Protein AF-A0A7S2DKT4-F1 (afdb_monomer)

Organism: NCBI:txid156173

Mean predicted aligned error: 14.86 Å

Solvent-accessible surface area (backbone atoms only — not comparable to full-atom values): 9077 Å² total; per-residue (Å²): 131,84,83,89,75,81,80,78,79,81,78,79,78,81,77,81,80,76,77,80,76,77,84,74,75,84,85,74,79,63,52,52,25,64,86,71,73,44,68,59,76,21,18,64,86,65,69,32,18,23,29,73,46,54,55,93,68,50,75,57,70,80,57,56,78,68,44,48,51,65,88,73,54,56,66,73,36,62,18,38,40,82,42,61,40,63,32,53,78,76,64,45,39,33,56,48,95,49,95,86,55,64,69,35,27,44,30,33,30,44,84,26,29,34,89,88,48,71,60,85,68,74,74,89,72,83,75,75,91,78,92,74,88,79,91,79,85,85,132

Secondary structure (DSSP, 8-state):
-PPPPPPPPPPPPPPPPPPPPPPPPP-PPPPBTGGGT---SB-GGGT-EEEEPPGGG---HHHHTTPPBTTTPPTT-EEE-SSGGG--SS---B--SSTTPPPB-EEEEESSBPTTS---------S------------

Radius of gyration: 28.49 Å; Cα contacts (8 Å, |Δi|>4): 201; chains: 1; bounding box: 55×73×97 Å

Sequence (139 aa):
MPPWSPPAPPRPPPFPHTPAAPPQPPVVPLPLCESKGISCAAGHSCGSCLEPVEGSRCPSESFIAVLPDCSTVAPGSLCEAGGECGTSTVLNNCGPLFAGGAYHDVYRRELCAPIGSSSATVPIAAIVAGSFGGLLAFV

Foldseek 3Di:
DDDDDDDDDDDDDDDPDDPDDPDDPPDDFFAECVVVVADQPFQVQLQWRWGWDALVRDDDPVVQVPFDEPSPDDAQDKHWYPCPRNFDPPPQNHPDPDPPDDGTGMIHIHRGGYVVSPRPPPDPPPPDDDDDDDDDDDD

pLDDT: mean 80.97, std 16.86, range [36.28, 97.19]

Structure (mmCIF, N/CA/C/O backbone):
data_AF-A0A7S2DKT4-F1
#
_entry.id   AF-A0A7S2DKT4-F1
#
loop_
_atom_site.group_PDB
_atom_site.id
_atom_site.type_symbol
_atom_site.label_atom_id
_atom_site.label_alt_id
_atom_site.label_comp_id
_atom_site.label_asym_id
_atom_site.label_entity_id
_atom_site.label_seq_id
_atom_site.pdbx_PDB_ins_code
_atom_site.Cartn_x
_atom_site.Cartn_y
_atom_site.Cartn_z
_atom_site.occupancy
_atom_site.B_iso_or_equiv
_atom_site.auth_seq_id
_atom_site.auth_comp_id
_atom_site.auth_asym_id
_atom_site.auth_atom_id
_atom_site.pdbx_PDB_model_num
ATOM 1 N N . MET A 1 1 ? 3.548 27.448 78.333 1.00 61.88 1 MET A N 1
ATOM 2 C CA . MET A 1 1 ? 3.024 28.142 77.138 1.00 61.88 1 MET A CA 1
ATOM 3 C C . MET A 1 1 ? 3.077 27.149 75.991 1.00 61.88 1 MET A C 1
ATOM 5 O O . MET A 1 1 ? 4.164 26.637 75.748 1.00 61.88 1 MET A O 1
ATOM 9 N N . PRO A 1 2 ? 1.947 26.767 75.379 1.00 74.12 2 PRO A N 1
ATOM 10 C CA . PRO A 1 2 ? 1.978 25.860 74.236 1.00 74.12 2 PRO A CA 1
ATOM 11 C C . PRO A 1 2 ? 2.690 26.526 73.040 1.00 74.12 2 PRO A C 1
ATOM 13 O O . PRO A 1 2 ? 2.583 27.746 72.887 1.00 74.12 2 PRO A O 1
ATOM 16 N N . PRO A 1 3 ? 3.435 25.761 72.220 1.00 80.88 3 PRO A N 1
ATOM 17 C CA . PRO A 1 3 ? 4.113 26.297 71.045 1.00 80.88 3 PRO A CA 1
ATOM 18 C C . PRO A 1 3 ? 3.092 26.775 70.007 1.00 80.88 3 PRO A C 1
ATOM 20 O O . PRO A 1 3 ? 2.101 26.097 69.730 1.00 80.88 3 PRO A O 1
ATOM 23 N N . TRP A 1 4 ? 3.333 27.956 69.436 1.00 79.00 4 TRP A N 1
ATOM 24 C CA . TRP A 1 4 ? 2.508 28.497 68.357 1.00 79.00 4 TRP A CA 1
ATOM 25 C C . TRP A 1 4 ? 2.618 27.604 67.117 1.00 79.00 4 TRP A C 1
ATOM 27 O O . TRP A 1 4 ? 3.721 27.273 66.684 1.00 79.00 4 TRP A O 1
ATOM 37 N N . SER A 1 5 ? 1.472 27.217 66.555 1.00 86.44 5 SER A N 1
ATOM 38 C CA . SER A 1 5 ? 1.400 26.513 65.274 1.00 86.44 5 SER A CA 1
ATOM 39 C C . SER A 1 5 ? 1.016 27.503 64.173 1.00 86.44 5 SER A C 1
ATOM 41 O O . SER A 1 5 ? 0.044 28.242 64.356 1.00 86.44 5 SER A O 1
ATOM 43 N N . PRO A 1 6 ? 1.741 27.535 63.042 1.00 85.69 6 PRO A N 1
ATOM 44 C CA . PRO A 1 6 ? 1.392 28.400 61.927 1.00 85.69 6 PRO A CA 1
ATOM 45 C C . PRO A 1 6 ? 0.049 28.011 61.292 1.00 85.69 6 PRO A C 1
ATOM 47 O O . PRO A 1 6 ? -0.341 26.840 61.328 1.00 85.69 6 PRO A O 1
ATOM 50 N N . PRO A 1 7 ? -0.662 28.980 60.689 1.00 85.94 7 PRO A N 1
ATOM 51 C CA . PRO A 1 7 ? -1.897 28.714 59.968 1.00 85.94 7 PRO A CA 1
ATOM 52 C C . PRO A 1 7 ? -1.641 27.829 58.744 1.00 85.94 7 PRO A C 1
ATOM 54 O O . PRO A 1 7 ? -0.617 27.950 58.069 1.00 85.94 7 PRO A O 1
ATOM 57 N N . ALA A 1 8 ? -2.596 26.945 58.450 1.00 88.31 8 ALA A N 1
ATOM 58 C CA . ALA A 1 8 ? -2.544 26.099 57.266 1.00 88.31 8 ALA A CA 1
ATOM 59 C C . ALA A 1 8 ? -2.540 26.952 55.979 1.00 88.31 8 ALA A C 1
ATOM 61 O O . ALA A 1 8 ? -3.223 27.981 55.926 1.00 88.31 8 ALA A O 1
ATOM 62 N N . PRO A 1 9 ? -1.807 26.534 54.931 1.00 88.19 9 PRO A N 1
ATOM 63 C CA . PRO A 1 9 ? -1.819 27.227 53.651 1.00 88.19 9 PRO A CA 1
ATOM 64 C C . PRO A 1 9 ? -3.216 27.191 53.005 1.00 88.19 9 PRO A C 1
ATOM 66 O O . PRO A 1 9 ? -3.997 26.266 53.259 1.00 88.19 9 PRO A O 1
ATOM 69 N N . PRO A 1 10 ? -3.541 28.175 52.147 1.00 88.50 10 PRO A N 1
ATOM 70 C CA . PRO A 1 10 ? -4.800 28.193 51.417 1.00 88.50 10 PRO A CA 1
ATOM 71 C C . PRO A 1 10 ? -4.928 26.961 50.516 1.00 88.50 1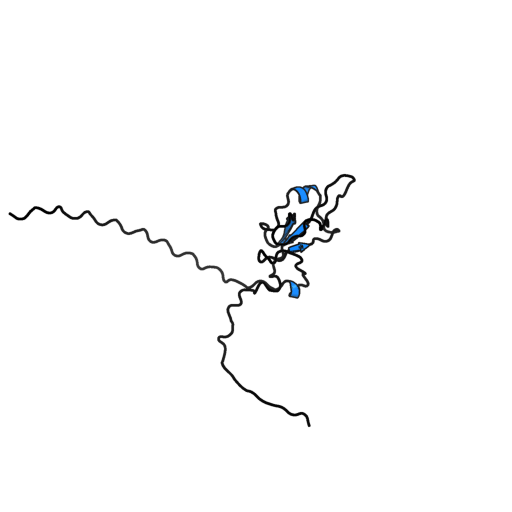0 PRO A C 1
ATOM 73 O O . PRO A 1 10 ? -3.956 26.482 49.929 1.00 88.50 10 PRO A O 1
ATOM 76 N N . ARG A 1 11 ? -6.156 26.447 50.404 1.00 89.25 11 ARG A N 1
ATOM 7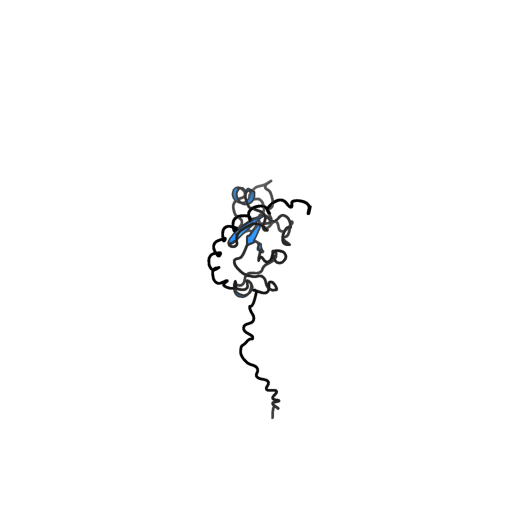7 C CA . ARG A 1 11 ? -6.466 25.313 49.530 1.00 89.25 11 ARG A CA 1
ATOM 78 C C . ARG A 1 11 ? -6.173 25.701 48.067 1.00 89.25 11 ARG A C 1
ATOM 80 O O . ARG A 1 11 ? -6.552 26.804 47.671 1.00 89.25 11 ARG A O 1
ATOM 87 N N . PRO A 1 12 ? -5.555 24.817 47.259 1.00 87.94 12 PRO A N 1
ATOM 88 C CA . PRO A 1 12 ? -5.416 25.037 45.824 1.00 87.94 12 PRO A CA 1
ATOM 89 C C . PRO A 1 12 ? -6.780 25.284 45.162 1.00 87.94 12 PRO A C 1
ATOM 91 O O . PRO A 1 12 ? -7.785 24.728 45.624 1.00 87.94 12 PRO A O 1
ATOM 94 N N . PRO A 1 13 ? -6.836 26.081 44.081 1.00 85.88 13 PRO A N 1
ATOM 95 C CA . PRO A 1 13 ? -8.059 26.236 43.309 1.00 85.88 13 PRO A CA 1
ATOM 96 C C . PRO A 1 13 ? -8.524 24.877 42.749 1.00 85.88 13 PRO A C 1
ATOM 98 O O . PRO A 1 13 ? -7.690 24.003 42.492 1.00 85.88 13 PRO A O 1
ATOM 101 N N . PRO A 1 14 ? -9.839 24.679 42.544 1.00 84.94 14 PRO A N 1
ATOM 102 C CA . PRO A 1 14 ? -10.349 23.499 41.856 1.00 84.94 14 PRO A CA 1
ATOM 103 C C . PRO A 1 14 ? -9.726 23.394 40.462 1.00 84.94 14 PRO A C 1
ATOM 105 O O . PRO A 1 14 ? -9.587 24.402 39.766 1.00 84.94 14 PRO A O 1
ATOM 108 N N . PHE A 1 15 ? -9.375 22.179 40.038 1.00 81.88 15 PHE A N 1
ATOM 109 C CA . PHE A 1 15 ? -8.981 21.950 38.651 1.00 81.88 15 PHE A CA 1
ATOM 110 C C . PHE A 1 15 ? -10.135 22.350 37.715 1.00 81.88 15 PHE A C 1
ATOM 112 O O . PHE A 1 15 ? -11.288 22.032 38.021 1.00 81.88 15 PHE A O 1
ATOM 119 N N . PRO A 1 16 ? -9.858 23.016 36.578 1.00 81.69 16 PRO A N 1
ATOM 120 C CA . PRO A 1 16 ? -10.864 23.240 35.551 1.00 81.69 16 PRO A CA 1
ATOM 121 C C . PRO A 1 16 ? -11.456 21.898 35.122 1.00 81.69 16 PRO A C 1
ATOM 123 O O . PRO A 1 16 ? -10.717 20.971 34.785 1.00 81.69 16 PRO A O 1
ATOM 126 N N . HIS A 1 17 ? -12.781 21.783 35.141 1.00 74.00 17 HIS A N 1
ATOM 127 C CA . HIS A 1 17 ? -13.449 20.603 34.609 1.00 74.00 17 HIS A CA 1
ATOM 128 C C . HIS A 1 17 ? -13.183 20.536 33.103 1.00 74.00 17 HIS A C 1
ATOM 130 O O . HIS A 1 17 ? -13.550 21.449 32.362 1.00 74.00 17 HIS A O 1
ATOM 136 N N . THR A 1 18 ? -12.528 19.470 32.646 1.00 80.25 18 THR A N 1
ATOM 137 C CA . THR A 1 18 ? -12.429 19.171 31.220 1.00 80.25 18 THR A CA 1
ATOM 138 C C . THR A 1 18 ? -13.840 18.942 30.667 1.00 80.25 18 THR A C 1
ATOM 140 O O . THR A 1 18 ? -14.601 18.166 31.254 1.00 80.25 18 THR A O 1
ATOM 143 N N . PRO A 1 19 ? -14.226 19.600 29.558 1.00 82.62 19 PRO A N 1
ATOM 144 C CA . PRO A 1 19 ? -15.469 19.286 28.866 1.00 82.62 19 PRO A CA 1
ATOM 145 C C . PRO A 1 19 ? -15.507 17.800 28.500 1.00 82.62 19 PRO A C 1
ATOM 147 O O . PRO A 1 19 ? -14.487 17.233 28.100 1.00 82.62 19 PRO A O 1
ATOM 150 N N . ALA A 1 20 ? -16.676 17.169 28.626 1.00 78.12 20 ALA A N 1
ATOM 151 C CA . ALA A 1 20 ? -16.864 15.803 28.152 1.00 78.12 20 ALA A CA 1
ATOM 152 C C . ALA A 1 20 ? -16.521 15.725 26.655 1.00 78.12 20 ALA A C 1
ATOM 154 O O . ALA A 1 20 ? -16.911 16.603 25.880 1.00 78.12 20 ALA A O 1
ATOM 155 N N . ALA A 1 21 ? -15.783 14.686 26.256 1.00 80.25 21 ALA A N 1
ATOM 156 C CA . ALA A 1 21 ? -15.499 14.443 24.849 1.00 80.25 21 ALA A CA 1
ATOM 157 C C . ALA A 1 21 ? -16.823 14.308 24.065 1.00 80.25 21 ALA A C 1
ATOM 159 O O . ALA A 1 21 ? -17.788 13.753 24.603 1.00 80.25 21 ALA A O 1
ATOM 160 N N . PRO A 1 22 ? -16.894 14.800 22.814 1.00 84.81 22 PRO A N 1
ATOM 161 C CA . PRO A 1 22 ? -18.060 14.601 21.961 1.00 84.81 22 PRO A CA 1
ATOM 162 C C . PRO A 1 22 ? -18.444 13.114 21.878 1.00 84.81 22 PRO A C 1
ATOM 164 O O . PRO A 1 22 ? -17.549 12.263 21.906 1.00 84.81 22 PRO A O 1
ATOM 167 N N . PRO A 1 23 ? -19.741 12.777 21.753 1.00 81.44 23 PRO A N 1
ATOM 168 C CA . PRO A 1 23 ? -20.161 11.395 21.558 1.00 81.44 23 PRO A CA 1
ATOM 169 C C . PRO A 1 23 ? -19.470 10.823 20.318 1.00 81.44 23 PRO A C 1
ATOM 171 O O . PRO A 1 23 ? -19.527 11.405 19.233 1.00 81.44 23 PRO A O 1
ATOM 174 N N . GLN A 1 24 ? -18.776 9.699 20.495 1.00 74.50 24 GLN A N 1
ATOM 175 C CA . GLN A 1 24 ? -18.064 9.035 19.410 1.00 74.50 24 GLN A CA 1
ATOM 176 C C . GLN A 1 24 ? -19.086 8.550 18.361 1.00 74.50 24 GLN A C 1
ATOM 178 O O . GLN A 1 24 ? -20.153 8.059 18.748 1.00 74.50 24 GLN A O 1
ATOM 183 N N . PRO A 1 25 ? -18.810 8.689 17.050 1.00 80.69 25 PRO A N 1
ATOM 184 C CA . PRO A 1 25 ? -19.707 8.177 16.023 1.00 80.69 25 PRO A CA 1
ATOM 185 C C . PRO A 1 25 ? -19.938 6.668 16.204 1.00 80.69 25 PRO A C 1
ATOM 187 O O . PRO A 1 25 ? -19.024 5.967 16.652 1.00 80.69 25 PRO A O 1
ATOM 190 N N . PRO A 1 26 ? -21.125 6.146 15.845 1.00 77.38 26 PRO A N 1
ATOM 191 C CA . PRO A 1 26 ? -21.380 4.715 15.899 1.00 77.38 26 PRO A CA 1
ATOM 192 C C . PRO A 1 26 ? -20.357 3.974 15.034 1.00 77.38 26 PRO A C 1
ATOM 194 O O . PRO A 1 26 ? -20.209 4.253 13.843 1.00 77.38 26 PRO A O 1
ATOM 197 N N . VAL A 1 27 ? -19.634 3.040 15.651 1.00 75.62 27 VAL A N 1
ATOM 198 C CA . VAL A 1 27 ? -18.641 2.207 14.969 1.00 75.62 27 VAL A CA 1
ATOM 199 C C . VAL A 1 27 ? -19.396 1.209 14.096 1.00 75.62 27 VAL A C 1
ATOM 201 O O . VAL A 1 27 ? -19.973 0.249 14.601 1.00 75.62 27 VAL A O 1
ATOM 204 N N . VAL A 1 28 ? -19.435 1.452 12.786 1.00 79.31 28 VAL A N 1
ATOM 205 C CA . VAL A 1 28 ? -20.004 0.500 11.825 1.00 79.31 28 VAL A CA 1
ATOM 206 C C . VAL A 1 28 ? -18.940 -0.557 11.507 1.00 79.31 28 VAL A C 1
ATOM 208 O O . VAL A 1 28 ? -17.844 -0.187 11.079 1.00 79.31 28 VAL A O 1
ATOM 211 N N . PRO A 1 29 ? -19.224 -1.859 11.700 1.00 77.50 29 PRO A N 1
ATOM 212 C CA . PRO A 1 29 ? -18.292 -2.922 11.342 1.00 77.50 29 PRO A CA 1
ATOM 213 C C . PRO A 1 29 ? -17.985 -2.914 9.839 1.00 77.50 29 PRO A C 1
ATOM 215 O O . PRO A 1 29 ? -18.895 -2.839 9.012 1.00 77.50 29 PRO A O 1
ATOM 218 N N . LEU A 1 30 ? -16.704 -3.010 9.475 1.00 78.19 30 LEU A N 1
ATOM 219 C CA . LEU A 1 30 ? -16.300 -3.152 8.075 1.00 78.19 30 LEU A CA 1
ATOM 220 C C . LEU A 1 30 ? -16.743 -4.521 7.521 1.00 78.19 30 LEU A C 1
ATOM 222 O O . LEU A 1 30 ? -16.728 -5.512 8.259 1.00 78.19 30 LEU A O 1
ATOM 226 N N . PRO A 1 31 ? -17.103 -4.607 6.226 1.00 84.94 31 PRO A N 1
ATOM 227 C CA . PRO A 1 31 ? -17.388 -5.883 5.579 1.00 84.94 31 PRO A CA 1
ATOM 228 C C . PRO A 1 31 ? -16.119 -6.738 5.462 1.00 84.94 31 PRO A C 1
ATOM 230 O O . PRO A 1 31 ? -15.004 -6.214 5.440 1.00 84.94 31 PRO A O 1
ATOM 233 N N . LEU A 1 32 ? -16.288 -8.055 5.331 1.00 86.00 32 LEU A N 1
ATOM 234 C CA . LEU A 1 32 ? -15.184 -8.983 5.069 1.00 86.00 32 LEU A CA 1
ATOM 235 C C . LEU A 1 32 ? -14.719 -8.870 3.614 1.00 86.00 32 LEU A C 1
ATOM 237 O O . LEU A 1 32 ? -15.547 -8.796 2.704 1.00 86.00 32 LEU A O 1
ATOM 241 N N . CYS A 1 33 ? -13.410 -8.906 3.380 1.00 87.50 33 CYS A N 1
ATOM 242 C CA . CYS A 1 33 ? -12.848 -8.804 2.029 1.00 87.50 33 CYS A CA 1
ATOM 243 C C . CYS A 1 33 ? -13.283 -9.952 1.114 1.00 87.50 33 CYS A C 1
ATOM 245 O O . CYS A 1 33 ? -13.656 -9.720 -0.033 1.00 87.50 33 CYS A O 1
ATOM 247 N N . GLU A 1 34 ? -13.367 -11.166 1.656 1.00 84.88 34 GLU A N 1
ATOM 248 C CA . GLU A 1 34 ? -13.816 -12.349 0.918 1.00 84.88 34 GLU A CA 1
ATOM 249 C C . GLU A 1 34 ? -15.237 -12.182 0.355 1.00 84.88 34 GLU A C 1
ATOM 251 O O . GLU A 1 34 ? -15.501 -12.552 -0.784 1.00 84.88 34 GLU A O 1
ATOM 256 N N . SER A 1 35 ? -16.136 -11.513 1.092 1.00 85.81 35 SER A N 1
ATOM 257 C CA . SER A 1 35 ? -17.499 -11.232 0.609 1.00 85.81 35 SER A CA 1
ATOM 258 C C . SER A 1 35 ? -17.540 -10.295 -0.605 1.00 85.81 35 SER A C 1
ATOM 260 O O . SER A 1 35 ? -18.532 -10.264 -1.330 1.00 85.81 35 SER A O 1
ATOM 262 N N . LYS A 1 36 ? -16.457 -9.544 -0.841 1.00 86.00 36 LYS A N 1
ATOM 263 C CA . LYS A 1 36 ? -16.262 -8.687 -2.016 1.00 86.00 36 LYS A CA 1
ATOM 264 C C . LYS A 1 36 ? -15.438 -9.360 -3.120 1.00 86.00 36 LYS A C 1
ATOM 266 O O . LYS A 1 36 ? -15.192 -8.720 -4.136 1.00 86.00 36 LYS A O 1
ATOM 271 N N . GLY A 1 37 ? -15.008 -10.609 -2.929 1.00 86.94 37 GLY A N 1
ATOM 272 C CA . GLY A 1 37 ? -14.092 -11.300 -3.841 1.00 86.94 37 GLY A CA 1
ATOM 273 C C . GLY A 1 37 ? -12.653 -10.777 -3.786 1.00 86.94 37 GLY A C 1
ATOM 274 O O . GLY A 1 37 ? -11.887 -11.027 -4.708 1.00 86.94 37 GLY A O 1
ATOM 275 N N . ILE A 1 38 ? -12.293 -10.046 -2.727 1.00 89.25 38 ILE A N 1
ATOM 276 C CA . ILE A 1 38 ? -10.953 -9.488 -2.522 1.00 89.25 38 ILE A CA 1
ATOM 277 C C . ILE A 1 38 ? -10.110 -10.505 -1.755 1.00 89.25 38 ILE A C 1
ATOM 279 O O . ILE A 1 38 ? -10.482 -10.922 -0.652 1.00 89.25 38 ILE A O 1
ATOM 283 N N . SER A 1 39 ? -8.947 -10.853 -2.308 1.00 89.25 39 SER A N 1
ATOM 284 C CA . SER A 1 39 ? -7.976 -11.736 -1.663 1.00 89.25 39 SER A CA 1
ATOM 285 C C . SER A 1 39 ? -6.836 -10.929 -1.044 1.00 89.25 39 SER A C 1
ATOM 287 O O . SER A 1 39 ? -5.961 -10.421 -1.742 1.00 89.25 39 SER A O 1
ATOM 289 N N . CYS A 1 40 ? -6.811 -10.849 0.286 1.00 91.00 40 CYS A N 1
ATOM 290 C CA . CYS A 1 40 ? -5.738 -10.177 1.019 1.00 91.00 40 CYS A CA 1
ATOM 291 C C . CYS A 1 40 ? -4.479 -11.055 1.029 1.00 91.00 40 CYS A C 1
ATOM 293 O O . CYS A 1 40 ? -4.393 -11.994 1.820 1.00 91.00 40 CYS A O 1
ATOM 295 N N . ALA A 1 41 ? -3.502 -10.759 0.171 1.00 93.50 41 ALA A N 1
ATOM 296 C CA . ALA A 1 41 ? -2.229 -11.484 0.164 1.00 93.50 41 ALA A CA 1
ATOM 297 C C . ALA A 1 41 ? -1.316 -11.071 1.332 1.00 93.50 41 ALA A C 1
ATOM 299 O O . ALA A 1 41 ? -0.487 -11.860 1.777 1.00 93.50 41 ALA A O 1
ATOM 300 N N . ALA A 1 42 ? -1.480 -9.842 1.832 1.00 93.81 42 ALA A N 1
ATOM 301 C CA . ALA A 1 42 ? -0.709 -9.278 2.934 1.00 93.81 42 ALA A CA 1
ATOM 302 C C . ALA A 1 42 ? -1.584 -8.380 3.831 1.00 93.81 42 ALA A C 1
ATOM 304 O O . ALA A 1 42 ? -2.788 -8.216 3.611 1.00 93.81 42 ALA A O 1
ATOM 305 N N . GLY A 1 43 ? -0.984 -7.795 4.869 1.00 91.94 43 GLY A N 1
ATOM 306 C CA . GLY A 1 43 ? -1.621 -6.803 5.738 1.00 91.94 43 GLY A CA 1
ATOM 307 C C . GLY A 1 43 ? -2.227 -7.358 7.027 1.00 91.94 43 GLY A C 1
ATOM 308 O O . GLY A 1 43 ? -2.514 -6.581 7.941 1.00 91.94 43 GLY A O 1
ATOM 309 N N . HIS A 1 44 ? -2.389 -8.682 7.143 1.00 89.81 44 HIS A N 1
ATOM 310 C CA . HIS A 1 44 ? -3.074 -9.310 8.279 1.00 89.81 44 HIS A CA 1
ATOM 311 C C . HIS A 1 44 ? -2.422 -8.969 9.629 1.00 89.81 44 HIS A C 1
ATOM 313 O O . HIS A 1 44 ? -3.122 -8.671 10.595 1.00 89.81 44 HIS A O 1
ATOM 319 N N . SER A 1 45 ? -1.087 -8.917 9.686 1.00 90.19 45 SER A N 1
ATOM 320 C CA . SER A 1 45 ? -0.339 -8.545 10.898 1.00 90.19 45 SER A CA 1
ATOM 321 C C . SER A 1 45 ? -0.543 -7.088 11.331 1.00 90.19 45 SER A C 1
ATOM 323 O O . SER A 1 45 ? -0.299 -6.757 12.488 1.00 90.19 45 SER A O 1
ATOM 325 N N . CYS A 1 46 ? -1.044 -6.237 10.435 1.00 88.50 46 CYS A N 1
ATOM 326 C CA . CYS A 1 46 ? -1.394 -4.839 10.683 1.00 88.50 46 CYS A CA 1
ATOM 327 C C . CYS A 1 46 ? -2.917 -4.607 10.697 1.00 88.50 46 CYS A C 1
ATOM 329 O O . CYS A 1 46 ? -3.373 -3.467 10.589 1.00 88.50 46 CYS A O 1
ATOM 331 N N . GLY A 1 47 ? -3.722 -5.677 10.767 1.00 87.50 47 GLY A N 1
ATOM 332 C CA . GLY A 1 47 ? -5.187 -5.593 10.767 1.00 87.50 47 GLY A CA 1
ATOM 333 C C . GLY A 1 47 ? -5.767 -4.942 9.509 1.00 87.50 47 GLY A C 1
ATOM 334 O O . GLY A 1 47 ? -6.820 -4.312 9.567 1.00 87.50 47 GLY A O 1
ATOM 335 N N . SER A 1 48 ? -5.059 -5.036 8.385 1.00 90.44 48 SER A N 1
ATOM 336 C CA . SER A 1 48 ? -5.436 -4.417 7.115 1.00 90.44 48 SER A CA 1
ATOM 337 C C . SER A 1 48 ? -5.461 -5.462 6.011 1.00 90.44 48 SER A C 1
ATOM 339 O O . SER A 1 48 ? -4.757 -6.462 6.080 1.00 90.44 48 SER A O 1
ATOM 341 N N . CYS A 1 49 ? -6.269 -5.243 4.983 1.00 93.88 49 CYS A N 1
ATOM 342 C CA . CYS A 1 49 ? -6.205 -6.054 3.778 1.00 93.88 49 CYS A CA 1
ATOM 343 C C . CYS A 1 49 ? -5.342 -5.337 2.746 1.00 93.88 49 CYS A C 1
ATOM 345 O O . CYS A 1 49 ? -5.682 -4.222 2.347 1.00 93.88 49 CYS A O 1
ATOM 347 N N . LEU A 1 50 ? -4.227 -5.953 2.357 1.00 95.12 50 LEU A N 1
ATOM 348 C CA . LEU A 1 50 ? -3.377 -5.481 1.271 1.00 95.12 50 LEU A CA 1
ATOM 349 C C . LEU A 1 50 ? -3.512 -6.451 0.098 1.00 95.12 50 LEU A C 1
ATOM 351 O O . LEU A 1 50 ? -3.147 -7.628 0.199 1.00 95.12 50 LEU A O 1
ATOM 355 N N . GLU A 1 51 ? -4.059 -5.946 -1.000 1.00 95.62 51 GLU A N 1
ATOM 356 C CA . GLU A 1 51 ? -4.219 -6.673 -2.253 1.00 95.62 51 GLU A CA 1
ATOM 357 C C . GLU A 1 51 ? -3.094 -6.275 -3.222 1.00 95.62 51 GLU A C 1
ATOM 359 O O . GLU A 1 51 ? -2.884 -5.080 -3.448 1.00 95.62 51 GLU A O 1
ATOM 364 N N . PRO A 1 52 ? -2.345 -7.237 -3.787 1.00 96.00 52 PRO A N 1
ATOM 365 C CA . PRO A 1 52 ? -1.370 -6.962 -4.834 1.00 96.00 52 PRO A CA 1
ATOM 366 C C . PRO A 1 52 ? -2.027 -6.270 -6.028 1.00 96.00 52 PRO A C 1
ATOM 368 O O . PRO A 1 52 ? -3.040 -6.740 -6.544 1.00 96.00 52 PRO A O 1
ATOM 371 N N . VAL A 1 53 ? -1.433 -5.183 -6.513 1.00 95.81 53 VAL A N 1
ATOM 372 C CA . VAL A 1 53 ? -1.903 -4.550 -7.749 1.00 95.81 53 VAL A CA 1
ATOM 373 C C . VAL A 1 53 ? -1.600 -5.465 -8.936 1.00 95.81 53 VAL A C 1
ATOM 375 O O . VAL A 1 53 ?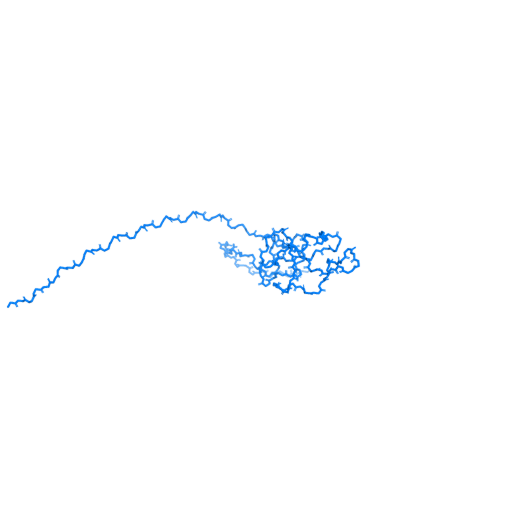 -0.510 -6.020 -9.057 1.00 95.81 53 VAL A O 1
ATOM 378 N N . GLU A 1 54 ? -2.557 -5.637 -9.840 1.00 93.94 54 GLU A N 1
ATOM 379 C CA . GLU A 1 54 ? -2.298 -6.340 -11.096 1.00 93.94 54 GLU A CA 1
ATOM 380 C C . GLU A 1 54 ? -1.289 -5.546 -11.941 1.00 93.94 54 GLU A C 1
ATOM 382 O O . GLU A 1 54 ? -1.417 -4.330 -12.057 1.00 93.94 54 GLU A O 1
ATOM 387 N N . GLY A 1 55 ? -0.327 -6.209 -12.593 1.00 91.19 55 GLY A N 1
ATOM 388 C CA . GLY A 1 55 ? 0.712 -5.519 -13.374 1.00 91.19 55 GLY A CA 1
ATOM 389 C C . GLY A 1 55 ? 0.171 -4.551 -14.440 1.00 91.19 55 GLY A C 1
ATOM 390 O O . GLY A 1 55 ? 0.752 -3.501 -14.693 1.00 91.19 55 GLY A O 1
ATOM 391 N N . SER A 1 56 ? -1.000 -4.844 -15.019 1.00 90.06 56 SER A N 1
ATOM 392 C CA . SER A 1 56 ? -1.688 -3.970 -15.985 1.00 90.06 56 SER A CA 1
ATOM 393 C C . SER A 1 56 ? -2.276 -2.687 -15.370 1.00 90.06 56 SER A C 1
ATOM 395 O O . SER A 1 56 ? -2.616 -1.744 -16.086 1.00 90.06 56 SER A O 1
ATOM 397 N N . ARG A 1 57 ? -2.415 -2.650 -14.041 1.00 92.88 57 ARG A N 1
ATOM 398 C CA . ARG A 1 57 ? -2.968 -1.554 -13.233 1.00 92.88 57 ARG A CA 1
ATOM 399 C C . ARG A 1 57 ? -1.893 -0.783 -12.473 1.00 92.88 57 ARG A C 1
ATOM 401 O O . ARG A 1 57 ? -2.235 0.081 -11.665 1.00 92.88 57 ARG A O 1
ATOM 408 N N . CYS A 1 58 ? -0.622 -1.077 -12.730 1.00 93.38 58 CYS A N 1
ATOM 409 C CA . CYS A 1 58 ? 0.477 -0.328 -12.150 1.00 93.38 58 CYS A CA 1
ATOM 410 C C . CYS A 1 58 ? 0.411 1.145 -12.577 1.00 93.38 58 CYS A C 1
ATOM 412 O O . CYS A 1 58 ? 0.182 1.445 -13.755 1.00 93.38 58 CYS A O 1
ATOM 414 N N . PRO A 1 59 ? 0.582 2.081 -11.632 1.00 91.94 59 PRO A N 1
ATOM 415 C CA . PRO A 1 59 ? 0.673 3.492 -11.962 1.00 91.94 59 PRO A CA 1
ATOM 416 C C . PRO A 1 59 ? 2.018 3.801 -12.640 1.00 91.94 59 PRO A C 1
ATOM 418 O O . PRO A 1 59 ? 2.888 2.943 -12.767 1.00 91.94 59 PRO A O 1
ATOM 421 N N . SER A 1 60 ? 2.201 5.040 -13.098 1.00 90.88 60 SER A N 1
ATOM 422 C CA . SER A 1 60 ? 3.476 5.466 -13.680 1.00 90.88 60 SER A CA 1
ATOM 423 C C . SER A 1 60 ? 4.606 5.427 -12.649 1.00 90.88 60 SER A C 1
ATOM 425 O O . SER A 1 60 ? 4.390 5.777 -11.492 1.00 90.88 60 SER A O 1
ATOM 427 N N . GLU A 1 61 ? 5.828 5.131 -13.092 1.00 87.50 61 GLU A N 1
ATOM 428 C CA . GLU A 1 61 ? 7.050 5.118 -12.264 1.00 87.50 61 GLU A CA 1
ATOM 429 C C . GLU A 1 61 ? 7.190 6.355 -11.359 1.00 87.50 61 GLU A C 1
ATOM 431 O O . GLU A 1 61 ? 7.482 6.251 -10.172 1.00 87.50 61 GLU A O 1
ATOM 436 N N . SER A 1 62 ? 6.896 7.547 -11.890 1.00 89.25 62 SER A N 1
ATOM 437 C CA . SER A 1 62 ? 6.946 8.807 -11.134 1.00 89.25 62 SER A CA 1
ATOM 438 C C . SER A 1 62 ? 5.956 8.878 -9.969 1.00 89.25 62 SER A C 1
ATOM 440 O O . SER A 1 62 ? 6.195 9.606 -9.010 1.00 89.25 62 SER A O 1
ATOM 442 N N . PHE A 1 63 ? 4.840 8.156 -10.063 1.00 92.25 63 PHE A N 1
ATOM 443 C CA . PHE A 1 63 ? 3.850 8.054 -8.998 1.00 92.25 63 PHE A CA 1
ATOM 444 C C . PHE A 1 63 ? 4.242 6.974 -7.992 1.00 92.25 63 PHE A C 1
ATOM 446 O O . PHE A 1 63 ? 4.056 7.178 -6.798 1.00 92.25 63 PHE A O 1
ATOM 453 N N . ILE A 1 64 ? 4.821 5.862 -8.459 1.00 91.94 64 ILE A N 1
ATOM 454 C CA . ILE A 1 64 ? 5.330 4.803 -7.581 1.00 91.94 64 ILE A CA 1
ATOM 455 C C . ILE A 1 64 ? 6.424 5.349 -6.661 1.00 91.94 64 ILE A C 1
ATOM 457 O O . ILE A 1 64 ? 6.353 5.143 -5.459 1.00 91.94 64 ILE A O 1
ATOM 461 N N . ALA A 1 65 ? 7.348 6.152 -7.196 1.00 90.00 65 ALA A N 1
ATOM 462 C CA . ALA A 1 65 ? 8.460 6.743 -6.446 1.00 90.00 65 ALA A CA 1
ATOM 463 C C . ALA A 1 65 ? 8.054 7.651 -5.264 1.00 90.00 65 ALA A C 1
ATOM 465 O O . ALA A 1 65 ? 8.912 8.063 -4.485 1.00 90.00 65 ALA A O 1
ATOM 466 N N . VAL A 1 66 ? 6.773 8.018 -5.153 1.00 94.19 66 VAL A N 1
ATOM 467 C CA . VAL A 1 66 ? 6.234 8.831 -4.052 1.00 94.19 66 VAL A CA 1
ATOM 468 C C . VAL A 1 66 ? 5.186 8.085 -3.224 1.00 94.19 66 VAL A C 1
ATOM 470 O O . VAL A 1 66 ? 4.522 8.701 -2.385 1.00 94.19 66 VAL A O 1
ATOM 473 N N . LEU A 1 67 ? 4.994 6.784 -3.465 1.00 95.19 67 LEU A N 1
ATOM 474 C CA . LEU A 1 67 ? 4.068 5.987 -2.675 1.00 95.19 67 LEU A CA 1
ATOM 475 C C . LEU A 1 67 ? 4.573 5.850 -1.231 1.00 95.19 67 LEU A C 1
ATOM 477 O O . LEU A 1 67 ? 5.774 5.718 -1.006 1.00 95.19 67 LEU A O 1
ATOM 481 N N . PRO A 1 68 ? 3.674 5.879 -0.234 1.00 96.31 68 PRO A N 1
ATOM 482 C CA . PRO A 1 68 ? 4.052 5.623 1.150 1.00 96.31 68 PRO A CA 1
ATOM 483 C C . PRO A 1 68 ? 4.166 4.118 1.424 1.00 96.31 68 PRO A C 1
ATOM 485 O O . PRO A 1 68 ? 3.618 3.304 0.676 1.00 96.31 68 PRO A O 1
ATOM 488 N N . ASP A 1 69 ? 4.754 3.770 2.571 1.00 95.25 69 ASP A N 1
ATOM 489 C CA . ASP A 1 69 ? 4.773 2.397 3.088 1.00 95.25 69 ASP A CA 1
ATOM 490 C C . ASP A 1 69 ? 3.354 1.879 3.377 1.00 95.25 69 ASP A C 1
ATOM 492 O O . ASP A 1 69 ? 2.503 2.599 3.930 1.00 95.25 69 ASP A O 1
ATOM 496 N N . CYS A 1 70 ? 3.105 0.590 3.137 1.00 95.94 70 CYS A N 1
ATOM 497 C CA . CYS A 1 70 ? 1.781 -0.022 3.284 1.00 95.94 70 CYS A CA 1
ATOM 498 C C . CYS A 1 70 ? 1.243 -0.047 4.721 1.00 95.94 70 CYS A C 1
ATOM 500 O O . CYS A 1 70 ? 0.043 -0.247 4.932 1.00 95.94 70 CYS A O 1
ATOM 502 N N . SER A 1 71 ? 2.089 0.207 5.719 1.00 93.19 71 SER A N 1
ATOM 503 C CA . SER A 1 71 ? 1.676 0.329 7.122 1.00 93.19 71 SER A CA 1
ATOM 504 C C . SER A 1 71 ? 0.947 1.644 7.445 1.00 93.19 71 SER A C 1
ATOM 506 O O . SER A 1 71 ? 0.217 1.711 8.437 1.00 93.19 71 SER A O 1
ATOM 508 N N . THR A 1 72 ? 1.099 2.680 6.612 1.00 92.94 72 THR A N 1
ATOM 509 C CA . THR A 1 72 ? 0.625 4.045 6.917 1.00 92.94 72 THR A CA 1
ATOM 510 C C . THR A 1 72 ? -0.504 4.534 6.012 1.00 92.94 72 THR A C 1
ATOM 512 O O . THR A 1 72 ? -1.219 5.473 6.369 1.00 92.94 72 THR A O 1
ATOM 515 N N . VAL A 1 73 ? -0.707 3.897 4.857 1.00 94.81 73 VAL A N 1
ATOM 516 C CA . VAL A 1 73 ? -1.655 4.378 3.844 1.00 94.81 73 VAL A CA 1
ATOM 517 C C . VAL A 1 73 ? -3.104 4.234 4.274 1.00 94.81 73 VAL A C 1
ATOM 519 O O . VAL A 1 73 ? -3.476 3.259 4.917 1.00 94.81 73 VAL A O 1
ATOM 522 N N . ALA A 1 74 ? -3.962 5.175 3.888 1.00 93.50 74 ALA A N 1
ATOM 523 C CA . ALA A 1 74 ? -5.395 5.047 4.126 1.00 93.50 74 ALA A CA 1
ATOM 524 C C . ALA A 1 74 ? -6.006 3.905 3.285 1.00 93.50 74 ALA A C 1
ATOM 526 O O . ALA A 1 74 ? -5.510 3.595 2.199 1.00 93.50 74 ALA A O 1
ATOM 527 N N . PRO A 1 75 ? -7.101 3.280 3.745 1.00 91.88 75 PRO A N 1
ATOM 528 C CA . PRO A 1 75 ? -7.863 2.361 2.912 1.00 91.88 75 PRO A CA 1
ATOM 529 C C . PRO A 1 75 ? -8.322 3.021 1.598 1.00 91.88 75 PRO A C 1
ATOM 531 O O . PRO A 1 75 ? -8.798 4.153 1.589 1.00 91.88 75 PRO A O 1
ATOM 534 N N . GLY A 1 76 ? -8.197 2.295 0.493 1.00 92.81 76 GLY A N 1
ATOM 535 C CA . GLY A 1 76 ? -8.431 2.731 -0.882 1.00 92.81 76 GLY A CA 1
ATOM 536 C C . GLY A 1 76 ? -7.169 3.189 -1.620 1.00 92.81 76 GLY A C 1
ATOM 537 O O . GLY A 1 76 ? -7.195 3.231 -2.851 1.00 92.81 76 GLY A O 1
ATOM 538 N N . SER A 1 77 ? -6.089 3.495 -0.899 1.00 95.88 77 SER A N 1
ATOM 539 C CA . SER A 1 77 ? -4.841 4.018 -1.461 1.00 95.88 77 SER A CA 1
ATOM 540 C C . SER A 1 77 ? -3.858 2.921 -1.868 1.00 95.88 77 SER A C 1
ATOM 542 O O . SER A 1 77 ? -3.924 1.789 -1.381 1.00 95.88 77 SER A O 1
ATOM 544 N N . LEU A 1 78 ? -2.932 3.293 -2.754 1.00 97.00 78 LEU A N 1
ATOM 545 C CA . LEU A 1 78 ? -1.774 2.483 -3.122 1.00 97.00 78 LEU A CA 1
ATOM 546 C C . LEU A 1 78 ? -0.603 2.732 -2.170 1.00 97.00 78 LEU A C 1
ATOM 548 O O . LEU A 1 78 ? -0.497 3.813 -1.586 1.00 97.00 78 LEU A O 1
ATOM 552 N N . CYS A 1 79 ? 0.265 1.738 -2.055 1.00 97.19 79 CYS A N 1
ATOM 553 C CA . CYS A 1 79 ? 1.498 1.778 -1.285 1.00 97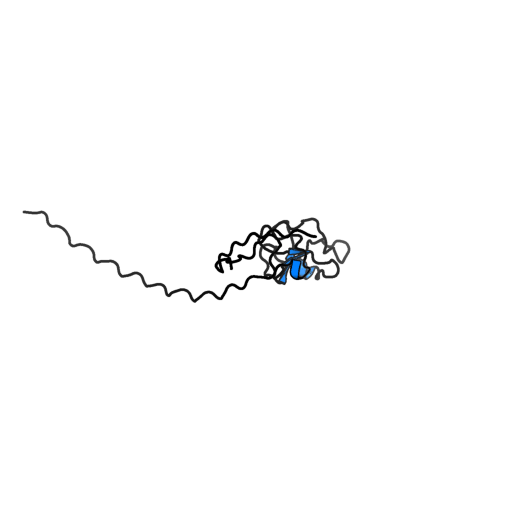.19 79 CYS A CA 1
ATOM 554 C C . CYS A 1 79 ? 2.589 0.950 -1.963 1.00 97.19 79 CYS A C 1
ATOM 556 O O . CYS A 1 79 ? 2.286 0.015 -2.710 1.00 97.19 79 CYS A O 1
ATOM 558 N N . GLU A 1 80 ? 3.838 1.301 -1.685 1.00 95.50 80 GLU A N 1
ATOM 559 C CA . GLU A 1 80 ? 5.001 0.491 -2.035 1.00 95.50 80 GLU A CA 1
ATOM 560 C C . GLU A 1 80 ? 5.368 -0.370 -0.826 1.00 95.50 80 GLU A C 1
ATOM 562 O O . GLU A 1 80 ? 5.410 0.116 0.303 1.00 95.50 80 GLU A O 1
ATOM 567 N N . ALA A 1 81 ? 5.572 -1.659 -1.065 1.00 95.25 81 ALA A N 1
ATOM 568 C CA . ALA A 1 81 ? 5.938 -2.615 -0.042 1.00 95.25 81 ALA A CA 1
ATOM 569 C C . ALA A 1 81 ? 7.457 -2.698 0.125 1.00 95.25 81 ALA A C 1
ATOM 571 O O . ALA A 1 81 ? 8.202 -2.861 -0.838 1.00 95.25 81 ALA A O 1
ATOM 572 N N . GLY A 1 82 ? 7.898 -2.687 1.379 1.00 90.88 82 GLY A N 1
ATOM 573 C CA . GLY A 1 82 ? 9.272 -2.941 1.815 1.00 90.88 82 GLY A CA 1
ATOM 574 C C . GLY A 1 82 ? 9.421 -4.182 2.706 1.00 90.88 82 GLY A C 1
ATOM 575 O O . GLY A 1 82 ? 10.518 -4.460 3.192 1.00 90.88 82 GLY A O 1
ATOM 576 N N . GLY A 1 83 ? 8.344 -4.944 2.932 1.00 93.19 83 GLY A N 1
ATOM 577 C CA . GLY A 1 83 ? 8.315 -6.148 3.784 1.00 93.19 83 GLY A CA 1
ATOM 578 C C . GLY A 1 83 ? 7.516 -5.978 5.082 1.00 93.19 83 GLY A C 1
ATOM 579 O O . GLY A 1 83 ? 7.344 -6.915 5.867 1.00 93.19 83 GLY A O 1
ATOM 580 N N . GLU A 1 84 ? 7.014 -4.776 5.328 1.00 95.12 84 GLU A N 1
ATOM 581 C CA . GLU A 1 84 ? 6.118 -4.441 6.420 1.00 95.12 84 GLU A CA 1
ATOM 582 C C . GLU A 1 84 ? 4.770 -5.154 6.294 1.00 95.12 84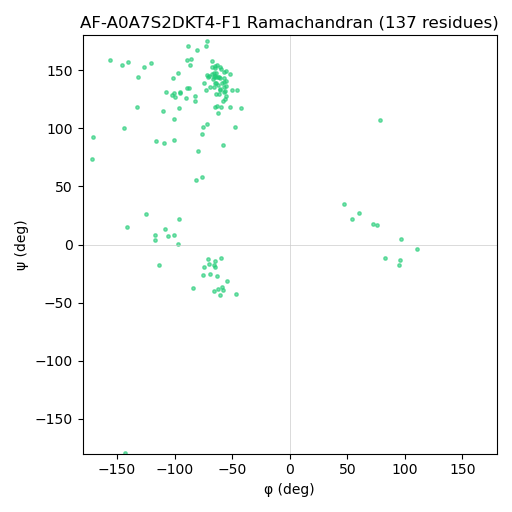 GLU A C 1
ATOM 584 O O . GLU A 1 84 ? 4.314 -5.512 5.217 1.00 95.12 84 GLU A O 1
ATOM 589 N N . CYS A 1 85 ? 4.085 -5.377 7.416 1.00 92.44 85 CYS A N 1
ATOM 590 C CA . CYS A 1 85 ? 2.738 -5.958 7.411 1.00 92.44 85 CYS A CA 1
ATOM 591 C C . CYS A 1 85 ? 2.602 -7.304 6.652 1.00 92.44 85 CYS A C 1
ATOM 593 O O . CYS A 1 85 ? 1.499 -7.692 6.261 1.00 92.44 85 CYS A O 1
ATOM 595 N N . GLY A 1 86 ? 3.711 -8.033 6.462 1.00 93.06 86 GLY A N 1
ATOM 596 C CA . GLY A 1 86 ? 3.754 -9.286 5.706 1.00 93.06 86 GLY A CA 1
ATOM 597 C C . GLY A 1 86 ? 3.701 -9.112 4.186 1.00 93.06 86 GLY A C 1
ATOM 598 O O . GLY A 1 86 ? 3.380 -10.074 3.493 1.00 93.06 86 GLY A O 1
ATOM 599 N N . THR A 1 87 ? 3.965 -7.915 3.657 1.00 95.31 87 THR A N 1
ATOM 600 C CA . THR A 1 87 ? 4.104 -7.707 2.214 1.00 95.31 87 THR A CA 1
ATOM 601 C C . THR A 1 87 ? 5.333 -8.441 1.681 1.00 95.31 87 THR A C 1
ATOM 603 O O . THR A 1 87 ? 6.347 -8.578 2.361 1.00 95.31 87 THR A O 1
ATOM 606 N N . SER A 1 88 ? 5.253 -8.917 0.442 1.00 93.50 88 SER A N 1
ATOM 607 C CA . SER A 1 88 ? 6.417 -9.464 -0.260 1.00 93.50 88 SER A CA 1
ATOM 608 C C . SER A 1 88 ? 7.394 -8.350 -0.646 1.00 93.50 88 SER A C 1
ATOM 610 O O . SER A 1 88 ? 6.947 -7.274 -1.026 1.00 93.50 88 SER A O 1
ATOM 612 N N . THR A 1 89 ? 8.694 -8.649 -0.596 1.00 91.69 89 THR A N 1
ATOM 613 C CA . THR A 1 89 ? 9.805 -7.794 -1.069 1.00 91.69 89 THR A CA 1
ATOM 614 C C . THR A 1 89 ? 10.344 -8.217 -2.442 1.00 91.69 89 THR A C 1
ATOM 616 O O . THR A 1 89 ? 11.446 -7.839 -2.842 1.00 91.69 89 THR A O 1
ATOM 619 N N . VAL A 1 90 ? 9.650 -9.153 -3.094 1.00 93.31 90 VAL A N 1
ATOM 620 C CA . VAL A 1 90 ? 10.060 -9.774 -4.364 1.00 93.31 90 VAL A CA 1
ATOM 621 C C . VAL A 1 90 ? 8.874 -10.009 -5.303 1.00 93.31 90 VAL A C 1
ATOM 623 O O . VAL A 1 90 ? 8.974 -10.803 -6.239 1.00 93.31 90 VAL A O 1
ATOM 626 N N . LEU A 1 91 ? 7.729 -9.375 -5.041 1.00 94.12 91 LEU A N 1
ATOM 627 C CA . LEU A 1 91 ? 6.522 -9.522 -5.853 1.00 94.12 91 LEU A CA 1
ATOM 628 C C . LEU A 1 91 ? 6.736 -8.953 -7.263 1.00 94.12 91 LEU A C 1
ATOM 630 O O . LEU A 1 91 ? 6.302 -9.573 -8.231 1.00 94.12 91 LEU A O 1
ATOM 634 N N . ASN A 1 92 ? 7.427 -7.818 -7.369 1.00 93.31 92 ASN A N 1
ATOM 635 C CA . ASN A 1 92 ? 7.837 -7.134 -8.589 1.00 93.31 92 ASN A CA 1
ATOM 636 C C . ASN A 1 92 ? 6.694 -7.003 -9.608 1.00 93.31 92 ASN A C 1
ATOM 638 O O . ASN A 1 92 ? 6.902 -7.114 -10.817 1.00 93.31 92 ASN A O 1
ATOM 642 N N . ASN A 1 93 ? 5.467 -6.809 -9.118 1.00 94.44 93 ASN A N 1
ATOM 643 C CA . ASN A 1 93 ? 4.262 -6.728 -9.939 1.00 94.44 93 ASN A CA 1
ATOM 644 C C . ASN A 1 93 ? 4.231 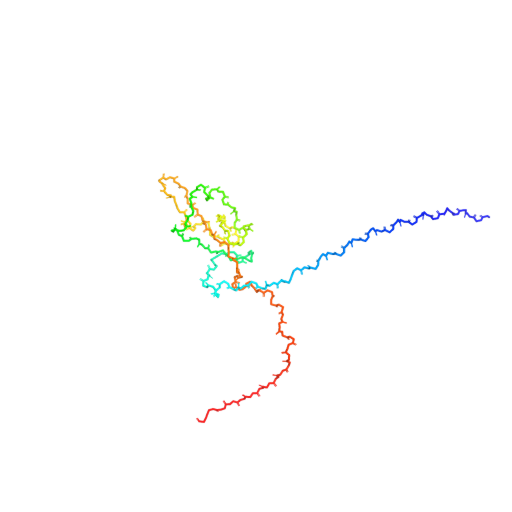-5.455 -10.784 1.00 94.44 93 ASN A C 1
ATOM 646 O O . ASN A 1 93 ? 3.620 -5.460 -11.852 1.00 94.44 93 ASN A O 1
ATOM 650 N N . CYS A 1 94 ? 4.917 -4.403 -10.339 1.00 93.38 94 CYS A N 1
ATOM 651 C CA . CYS A 1 94 ? 5.127 -3.187 -11.106 1.00 93.38 94 CYS A CA 1
ATOM 652 C C . CYS A 1 94 ? 6.588 -3.109 -11.537 1.00 93.38 94 CYS A C 1
ATOM 654 O O . CYS A 1 94 ? 7.440 -2.586 -10.829 1.00 93.38 94 CYS A O 1
ATOM 656 N N . GLY A 1 95 ? 6.873 -3.719 -12.686 1.00 84.38 95 GLY A N 1
ATOM 657 C CA . GLY A 1 95 ? 8.194 -3.708 -13.302 1.00 84.38 95 GLY A CA 1
ATOM 658 C C . GLY A 1 95 ? 8.419 -2.512 -14.227 1.00 84.38 95 GLY A C 1
ATOM 659 O O . GLY A 1 95 ? 7.473 -1.806 -14.588 1.00 84.38 95 GLY A O 1
ATOM 660 N N . PRO A 1 96 ? 9.664 -2.321 -14.680 1.00 75.94 96 PRO A N 1
ATOM 661 C CA . PRO A 1 96 ? 10.051 -1.101 -15.349 1.00 75.94 96 PRO A CA 1
ATOM 662 C C . PRO A 1 96 ? 9.468 -0.999 -16.754 1.00 75.94 96 PRO A C 1
ATOM 664 O O . PRO A 1 96 ? 9.600 -1.903 -17.582 1.00 75.94 96 PRO A O 1
ATOM 667 N N . LEU A 1 97 ? 8.896 0.166 -17.057 1.00 71.19 97 LEU A N 1
ATOM 668 C CA . LEU A 1 97 ? 8.365 0.490 -18.387 1.00 71.19 97 LEU A CA 1
ATOM 669 C C . LEU A 1 97 ? 9.464 0.696 -19.449 1.00 71.19 97 LEU A C 1
ATOM 671 O O . LEU A 1 97 ? 9.170 0.734 -20.644 1.00 71.19 97 LEU A O 1
ATOM 675 N N . PHE A 1 98 ? 10.728 0.825 -19.028 1.00 73.81 98 PHE A N 1
ATOM 676 C CA . PHE A 1 98 ? 11.890 1.045 -19.893 1.00 73.81 98 PHE A CA 1
ATOM 677 C C . PHE A 1 98 ? 13.112 0.252 -19.412 1.00 73.81 98 PHE A C 1
ATOM 679 O O . PHE A 1 98 ? 13.236 -0.083 -18.235 1.00 73.81 98 PHE A O 1
ATOM 686 N N . ALA A 1 99 ? 14.055 -0.021 -20.319 1.00 72.94 99 ALA A N 1
ATOM 687 C CA . ALA A 1 99 ? 15.298 -0.709 -19.981 1.00 72.94 99 ALA A CA 1
ATOM 688 C C . ALA A 1 99 ? 16.097 0.077 -18.922 1.00 72.94 99 ALA A C 1
ATOM 690 O O . ALA A 1 99 ? 16.518 1.205 -19.174 1.00 72.94 99 ALA A O 1
ATOM 691 N N . GLY A 1 100 ? 16.307 -0.537 -17.751 1.00 73.25 100 GLY A N 1
ATOM 692 C CA . GLY A 1 100 ? 17.037 0.053 -16.623 1.00 73.25 100 GLY A CA 1
ATOM 693 C C . GLY A 1 100 ? 16.172 0.712 -15.542 1.00 73.25 100 GLY A C 1
ATOM 694 O O . GLY A 1 100 ? 16.737 1.298 -14.622 1.00 73.25 100 GLY A O 1
ATOM 695 N N . GLY A 1 101 ? 14.840 0.635 -15.630 1.00 77.12 101 GLY A N 1
ATOM 696 C CA . GLY A 1 101 ? 13.969 1.055 -14.526 1.00 77.12 101 GLY A CA 1
ATOM 697 C C . GLY A 1 101 ? 13.991 0.078 -13.339 1.00 77.12 101 GLY A C 1
ATOM 698 O O . GLY A 1 101 ? 14.545 -1.023 -13.435 1.00 77.12 101 GLY A O 1
ATOM 699 N N . ALA A 1 102 ? 13.370 0.484 -12.233 1.00 85.00 102 ALA A N 1
ATOM 700 C CA . ALA A 1 102 ? 13.251 -0.325 -11.026 1.00 85.00 102 ALA A CA 1
ATOM 701 C C . ALA A 1 102 ? 12.041 -1.271 -11.092 1.00 85.00 102 ALA A C 1
ATOM 703 O O . ALA A 1 102 ? 11.123 -1.086 -11.888 1.00 85.00 102 ALA A O 1
ATOM 704 N N . TYR A 1 103 ? 12.072 -2.314 -10.266 1.00 90.12 103 TYR A N 1
ATOM 705 C CA . TYR A 1 103 ? 10.894 -3.124 -9.9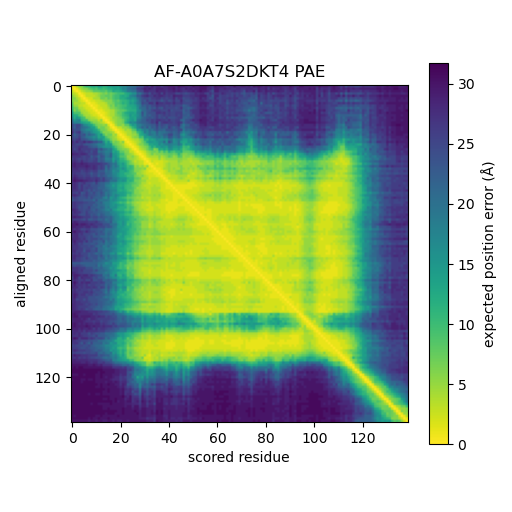86 1.00 90.12 103 TYR A CA 1
ATOM 706 C C . TYR A 1 103 ? 10.333 -2.714 -8.632 1.00 90.12 103 TYR A C 1
ATOM 708 O O . TYR A 1 103 ? 11.095 -2.423 -7.710 1.00 90.12 103 TYR A O 1
ATOM 716 N N . HIS A 1 104 ? 9.012 -2.723 -8.538 1.00 92.69 104 HIS A N 1
ATOM 717 C CA . HIS A 1 104 ? 8.267 -2.262 -7.385 1.00 92.69 104 HIS A CA 1
ATOM 718 C C . HIS A 1 104 ? 7.214 -3.286 -6.969 1.00 92.69 104 HIS A C 1
ATOM 720 O O . HIS A 1 104 ? 6.563 -3.931 -7.802 1.00 92.69 104 HIS A O 1
ATOM 726 N N . ASP A 1 105 ? 7.028 -3.379 -5.657 1.00 94.94 105 ASP A N 1
ATOM 727 C CA . ASP A 1 105 ? 6.048 -4.226 -4.993 1.00 94.94 105 ASP A CA 1
ATOM 728 C C . ASP A 1 105 ? 4.842 -3.365 -4.588 1.00 94.94 105 ASP A C 1
ATOM 730 O O . ASP A 1 105 ? 4.818 -2.783 -3.508 1.00 94.94 105 ASP A O 1
ATOM 734 N N . VAL A 1 106 ? 3.834 -3.225 -5.449 1.00 96.31 106 VAL A N 1
ATOM 735 C CA . VAL A 1 106 ? 2.728 -2.280 -5.199 1.00 96.31 106 VAL A CA 1
ATOM 736 C C . VAL A 1 106 ? 1.480 -3.002 -4.706 1.00 96.31 106 VAL A C 1
ATOM 738 O O . VAL A 1 106 ? 0.984 -3.929 -5.351 1.00 96.31 106 VAL A O 1
ATOM 741 N N . TYR A 1 107 ? 0.921 -2.530 -3.594 1.00 97.06 107 TYR A N 1
ATOM 742 C CA . TYR A 1 107 ? -0.326 -3.040 -3.023 1.00 97.06 107 TYR A CA 1
ATOM 743 C C . TYR A 1 107 ? -1.376 -1.935 -2.930 1.00 97.06 107 TYR A C 1
ATOM 745 O O . TYR A 1 107 ? -1.065 -0.747 -2.838 1.00 97.06 107 TYR A O 1
ATOM 753 N N . ARG A 1 108 ? -2.644 -2.340 -2.912 1.00 96.31 108 ARG A N 1
ATOM 754 C CA . ARG A 1 108 ? -3.784 -1.497 -2.567 1.00 96.31 108 ARG A CA 1
ATOM 755 C C . ARG A 1 108 ? -4.308 -1.894 -1.196 1.00 96.31 108 ARG A C 1
ATOM 757 O O . ARG A 1 108 ? -4.536 -3.073 -0.925 1.00 96.31 108 ARG A O 1
ATOM 764 N N . ARG A 1 109 ? -4.523 -0.911 -0.323 1.00 95.12 109 ARG A N 1
ATOM 765 C CA . ARG A 1 109 ? -5.186 -1.151 0.962 1.00 95.12 109 ARG A CA 1
ATOM 766 C C . ARG A 1 109 ? -6.690 -1.166 0.759 1.00 95.12 109 ARG A C 1
ATOM 768 O O . ARG A 1 109 ? -7.244 -0.205 0.242 1.00 95.12 109 ARG A O 1
ATOM 775 N N . GLU A 1 110 ? -7.375 -2.201 1.215 1.00 93.94 110 GLU A N 1
ATOM 776 C CA . GLU A 1 110 ? -8.817 -2.329 1.004 1.00 93.94 110 GLU A CA 1
ATOM 777 C C . GLU A 1 110 ? -9.645 -1.847 2.201 1.00 93.94 110 GLU A C 1
ATOM 779 O O . GLU A 1 110 ? -9.257 -1.962 3.365 1.00 93.94 110 GLU A O 1
ATOM 784 N N . LEU A 1 111 ? -10.831 -1.309 1.901 1.00 90.75 111 LEU A N 1
ATOM 785 C CA . LEU A 1 111 ? -11.858 -0.907 2.875 1.00 90.75 111 LEU A CA 1
ATOM 786 C C . LEU A 1 111 ? -12.685 -2.124 3.327 1.00 90.75 111 LEU A C 1
ATOM 788 O O . LEU A 1 111 ? -13.910 -2.169 3.167 1.00 90.75 111 LEU A O 1
ATOM 792 N N . CYS A 1 112 ? -12.002 -3.145 3.832 1.00 87.44 112 CYS A N 1
ATOM 793 C CA . CYS A 1 112 ? -12.601 -4.373 4.338 1.00 87.44 112 CYS A CA 1
ATOM 794 C C . CYS A 1 112 ? -11.665 -5.052 5.351 1.00 87.44 112 CYS A C 1
ATOM 796 O O . CYS A 1 112 ? -10.462 -4.789 5.384 1.00 87.44 112 CYS A O 1
ATOM 798 N N . ALA A 1 113 ? -12.229 -5.911 6.197 1.00 82.00 113 ALA A N 1
ATOM 799 C CA . ALA A 1 113 ? -11.467 -6.687 7.168 1.00 82.00 113 ALA A CA 1
ATOM 800 C C . ALA A 1 113 ? -10.962 -8.006 6.540 1.00 82.00 113 ALA A C 1
ATOM 802 O O . ALA A 1 113 ? -11.754 -8.697 5.883 1.00 82.00 113 ALA A O 1
ATOM 803 N N . PRO A 1 114 ? -9.682 -8.385 6.745 1.00 79.56 114 PRO A N 1
ATOM 804 C CA . PRO A 1 114 ? -9.188 -9.713 6.388 1.00 79.56 114 PRO A CA 1
ATOM 805 C C . PRO A 1 114 ? -9.935 -10.818 7.143 1.00 79.56 114 PRO A C 1
ATOM 807 O O . PRO A 1 114 ? -10.376 -10.629 8.279 1.00 79.56 114 PRO A O 1
ATOM 810 N N . ILE A 1 115 ? -10.004 -12.013 6.557 1.00 70.69 115 ILE A N 1
ATOM 811 C CA . ILE A 1 115 ? -10.411 -13.218 7.290 1.00 70.69 115 ILE A CA 1
ATOM 812 C C . ILE A 1 115 ? -9.493 -13.427 8.507 1.00 70.69 115 ILE A C 1
ATOM 814 O O . ILE A 1 115 ? -8.276 -13.278 8.419 1.00 70.69 115 ILE A O 1
ATOM 818 N N . GLY A 1 116 ? -10.078 -13.688 9.678 1.00 61.47 116 GLY A N 1
ATOM 819 C CA . GLY A 1 116 ? -9.345 -13.811 10.948 1.00 61.47 116 GLY A CA 1
ATOM 820 C C . GLY A 1 116 ? -9.021 -12.485 11.648 1.00 61.47 116 GLY A C 1
ATOM 821 O O . GLY A 1 116 ? -8.691 -12.488 12.832 1.00 61.47 116 GLY A O 1
ATOM 822 N N . SER A 1 117 ? -9.192 -11.340 10.981 1.00 55.28 117 SER A N 1
ATOM 823 C CA . SER A 1 117 ? -9.351 -10.060 11.666 1.00 55.28 117 SER A CA 1
ATOM 824 C C . SER A 1 117 ? -10.797 -10.008 12.112 1.00 55.28 117 SER A C 1
ATOM 826 O O . SER A 1 117 ? -11.641 -9.475 11.397 1.00 55.28 117 SER A O 1
ATOM 828 N N . SER A 1 118 ? -11.111 -10.670 13.229 1.00 51.78 118 SER A N 1
ATOM 829 C CA . SER A 1 118 ? -12.443 -10.626 13.821 1.00 51.78 118 SER A CA 1
ATOM 830 C C . SER A 1 118 ? -12.872 -9.169 13.881 1.00 51.78 118 SER A C 1
ATOM 832 O O . SER A 1 118 ? -12.419 -8.413 14.741 1.00 51.78 118 SER A O 1
ATOM 834 N N . SER A 1 119 ? -13.725 -8.781 12.928 1.00 51.84 119 SER A N 1
ATOM 835 C CA . SER A 1 119 ? -14.583 -7.619 13.035 1.00 51.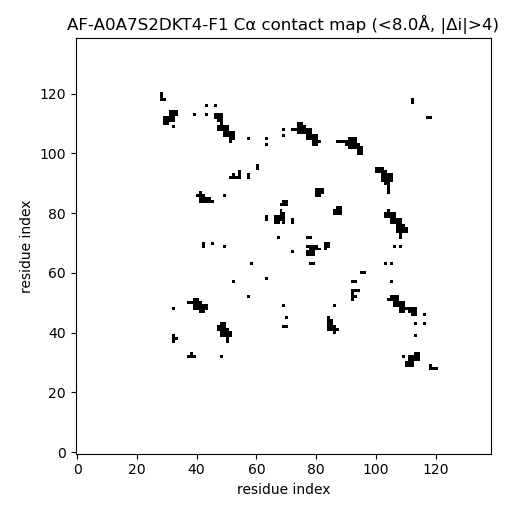84 119 SER A CA 1
ATOM 836 C C . SER A 1 119 ? -15.088 -7.686 14.456 1.00 51.84 119 SER A C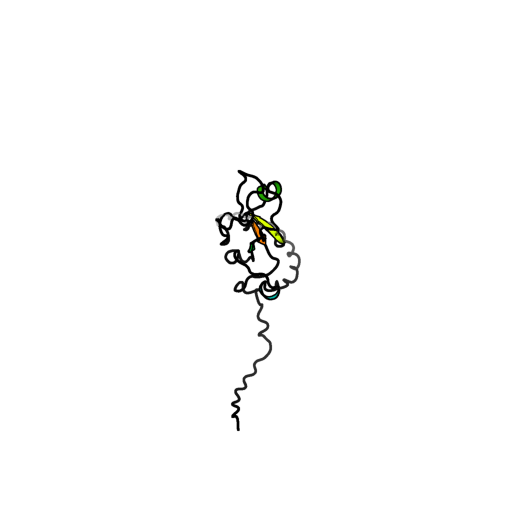 1
ATOM 838 O O . SER A 1 119 ? -15.606 -8.747 14.822 1.00 51.84 119 SER A O 1
ATOM 840 N N . ALA A 1 120 ? -14.772 -6.677 15.273 1.00 49.22 120 ALA A N 1
ATOM 841 C CA . ALA A 1 120 ? -15.125 -6.646 16.681 1.00 49.22 120 ALA A CA 1
ATOM 842 C C . ALA A 1 120 ? -16.646 -6.770 16.760 1.00 49.22 120 ALA A C 1
ATOM 844 O O . ALA A 1 120 ? -17.395 -5.798 16.735 1.00 49.22 120 ALA A O 1
ATOM 845 N N . THR A 1 121 ? -17.095 -8.017 16.744 1.00 42.56 121 THR A N 1
ATOM 846 C CA . THR A 1 121 ? -18.469 -8.429 16.807 1.00 42.56 121 THR A CA 1
ATOM 847 C C . THR A 1 121 ? -18.747 -8.227 18.266 1.00 42.56 121 THR A C 1
ATOM 849 O O . THR A 1 121 ? -18.397 -9.060 19.100 1.00 42.56 121 THR A O 1
ATOM 852 N N . VAL A 1 122 ? -19.297 -7.061 18.593 1.00 48.94 122 VAL A N 1
ATOM 853 C CA . VAL A 1 122 ? -20.060 -6.942 19.825 1.00 48.94 122 VAL A CA 1
ATOM 854 C C . VAL A 1 122 ? -21.064 -8.093 19.754 1.00 48.94 122 VAL A C 1
ATOM 856 O O . VAL A 1 122 ? -21.811 -8.169 18.773 1.00 48.94 122 VAL A O 1
ATOM 859 N N . PRO A 1 123 ? -21.024 -9.054 20.688 1.00 38.50 123 PRO A N 1
ATOM 860 C CA . PRO A 1 123 ? -21.836 -10.246 20.569 1.00 38.50 123 PRO A CA 1
ATOM 861 C C . PRO A 1 123 ? -23.306 -9.834 20.583 1.00 38.50 123 PRO A C 1
ATOM 863 O O . PRO A 1 123 ? -23.838 -9.429 21.615 1.00 38.50 123 PRO A O 1
ATOM 866 N N . ILE A 1 124 ? -23.997 -10.016 19.456 1.00 49.75 124 ILE A N 1
ATOM 867 C CA . ILE A 1 124 ? -25.458 -10.148 19.437 1.00 49.75 124 ILE A CA 1
ATOM 868 C C . ILE A 1 124 ? -25.780 -11.567 19.936 1.00 49.75 124 ILE A C 1
ATOM 870 O O . ILE A 1 124 ? -26.340 -12.392 19.231 1.00 49.75 124 ILE A O 1
ATOM 874 N N . ALA A 1 125 ? -25.338 -11.896 21.148 1.00 45.66 125 ALA A N 1
ATOM 875 C CA . ALA A 1 125 ? -25.658 -13.144 21.839 1.00 45.66 125 ALA A CA 1
ATOM 876 C C . ALA A 1 125 ? -26.267 -12.858 23.221 1.00 45.66 125 ALA A C 1
ATOM 878 O O . ALA A 1 125 ? -26.197 -13.677 24.130 1.00 45.66 125 ALA A O 1
ATOM 879 N N . ALA A 1 126 ? -26.899 -11.689 23.368 1.00 45.84 126 ALA A N 1
ATOM 880 C CA . ALA A 1 126 ? -27.849 -11.403 24.439 1.00 45.84 126 ALA A CA 1
ATOM 881 C C . ALA A 1 126 ? -29.308 -11.614 23.985 1.00 45.84 126 ALA A C 1
ATOM 883 O O . ALA A 1 126 ? -30.223 -11.049 24.579 1.00 45.84 126 ALA A O 1
ATOM 884 N N . ILE A 1 127 ? -29.549 -12.414 22.938 1.00 46.72 127 ILE A N 1
ATOM 885 C CA . ILE A 1 127 ? -30.906 -12.790 22.528 1.00 46.72 127 ILE A CA 1
ATOM 886 C C . ILE A 1 127 ? -31.072 -14.307 22.687 1.00 46.72 127 ILE A C 1
ATOM 888 O O . ILE A 1 127 ? -30.846 -15.084 21.770 1.00 46.72 127 ILE A O 1
ATOM 892 N N . VAL A 1 128 ? -31.511 -14.653 23.900 1.00 40.75 128 VAL A N 1
ATOM 893 C CA . VAL A 1 128 ? -32.412 -15.764 24.245 1.00 40.75 128 VAL A CA 1
ATOM 894 C C . VAL A 1 128 ? -31.808 -17.174 24.302 1.00 40.75 128 VAL A C 1
ATOM 896 O O . VAL A 1 128 ? -31.568 -17.855 23.312 1.00 40.75 128 VAL A O 1
ATOM 899 N N . ALA A 1 129 ? -31.671 -17.633 25.549 1.00 49.09 129 ALA A N 1
ATOM 900 C CA . ALA A 1 129 ? -31.589 -19.030 25.940 1.00 49.09 129 ALA A CA 1
ATOM 901 C C . ALA A 1 129 ? -32.724 -19.866 25.318 1.00 49.09 129 ALA A C 1
ATOM 903 O O . ALA A 1 129 ? -33.893 -19.498 25.410 1.00 49.09 129 ALA A O 1
ATOM 904 N N . GLY A 1 130 ? -32.385 -21.023 24.749 1.00 36.28 130 GLY A N 1
ATOM 905 C CA . GLY A 1 130 ? -33.369 -21.952 24.197 1.00 36.28 130 GLY A CA 1
ATOM 906 C C . GLY A 1 130 ? -32.745 -23.278 23.786 1.00 36.28 130 GLY A C 1
ATOM 907 O O . GLY A 1 130 ? -32.556 -23.545 22.608 1.00 36.28 130 GLY A O 1
ATOM 908 N N . SER A 1 131 ? -32.398 -24.091 24.781 1.00 56.28 131 SER A N 1
ATOM 909 C CA . SER A 1 131 ? -32.047 -25.503 24.625 1.00 56.28 131 SER A CA 1
ATOM 910 C C . SER A 1 131 ? -33.245 -26.289 24.093 1.00 56.28 131 SER A C 1
ATOM 912 O O . SER A 1 131 ? -34.248 -26.358 24.794 1.00 56.28 131 SER A O 1
ATOM 914 N N . PHE A 1 132 ? -33.128 -26.923 22.924 1.00 48.09 132 PHE A N 1
ATOM 915 C CA . PHE A 1 132 ? -33.926 -28.104 22.582 1.00 48.09 132 PHE A CA 1
ATOM 916 C C . PHE A 1 132 ? -33.079 -29.078 21.761 1.00 48.09 132 PHE A C 1
ATOM 918 O O . PHE A 1 132 ? -32.879 -28.913 20.560 1.00 48.09 132 PHE A O 1
ATOM 925 N N . GLY A 1 133 ? -32.567 -30.104 22.443 1.00 44.00 133 GLY A N 1
ATOM 926 C CA . GLY A 1 133 ? -32.164 -31.346 21.795 1.00 44.00 133 GLY A CA 1
ATOM 927 C C . GLY A 1 133 ? -33.391 -32.055 21.220 1.00 44.00 133 GLY A C 1
ATOM 928 O O . GLY A 1 133 ? -34.470 -32.015 21.809 1.00 44.00 133 GLY A O 1
ATOM 929 N N . GLY A 1 134 ? -33.228 -32.706 20.070 1.00 40.62 134 GLY A N 1
ATOM 930 C CA . GLY A 1 134 ? -34.324 -33.406 19.408 1.00 40.62 134 GLY A CA 1
ATOM 931 C C . GLY A 1 134 ? -33.851 -34.250 18.233 1.00 40.62 134 GLY A C 1
ATOM 932 O O . GLY A 1 134 ? -33.738 -33.768 17.115 1.00 40.62 134 GLY A O 1
ATOM 933 N N . LEU A 1 135 ? -33.574 -35.515 18.539 1.00 50.78 135 LEU A N 1
ATOM 934 C CA . LEU A 1 135 ? -33.404 -36.661 17.648 1.00 50.78 135 LEU A CA 1
ATOM 935 C C . LEU A 1 135 ? -34.516 -36.732 16.579 1.00 50.78 135 LEU A C 1
ATOM 937 O O . LEU A 1 135 ? -35.688 -36.699 16.945 1.00 50.78 135 LEU A O 1
ATOM 941 N N . LEU A 1 136 ? -34.179 -36.937 15.299 1.00 47.59 136 LEU A N 1
ATOM 942 C CA . LEU A 1 136 ? -35.133 -37.461 14.314 1.00 47.59 136 LEU A CA 1
ATOM 943 C C . LEU A 1 136 ? -34.510 -38.591 13.489 1.00 47.59 136 LEU A C 1
ATOM 945 O O . LEU A 1 136 ? -33.505 -38.421 12.802 1.00 47.59 136 LEU A O 1
ATOM 949 N N . ALA A 1 137 ? -35.144 -39.754 13.630 1.00 41.12 137 ALA A N 1
ATOM 950 C CA . ALA A 1 137 ? -34.946 -40.969 12.862 1.00 41.12 137 ALA A CA 1
ATOM 951 C C . ALA A 1 137 ? -35.516 -40.813 11.443 1.00 41.12 137 ALA A C 1
ATOM 953 O O . ALA A 1 137 ? -36.554 -40.176 11.260 1.00 41.12 137 ALA A O 1
ATOM 954 N N . PHE A 1 138 ? -34.864 -41.440 10.464 1.00 43.31 138 PHE A N 1
ATOM 955 C CA . PHE A 1 138 ? -35.430 -41.668 9.136 1.00 43.31 138 PHE A CA 1
ATOM 956 C C . PHE A 1 138 ? -36.040 -43.073 9.097 1.00 43.31 138 PHE A C 1
ATOM 958 O O . PHE A 1 138 ? -35.410 -44.032 9.549 1.00 43.31 138 PHE A O 1
ATOM 965 N N . VAL A 1 139 ? -37.289 -43.130 8.628 1.00 54.41 139 VAL A N 1
ATOM 966 C CA . VAL A 1 139 ? -38.095 -44.336 8.365 1.00 54.41 139 VAL A CA 1
ATOM 967 C C . VAL A 1 139 ? -37.603 -45.028 7.101 1.00 54.41 139 VAL A C 1
ATOM 969 O O . VAL A 1 139 ? -37.249 -44.293 6.151 1.00 54.41 139 VAL A O 1
#